Protein AF-A0A9N7U427-F1 (afdb_monomer_lite)

Organism: Pleuronectes platessa (NCBI:txid8262)

Sequence (94 aa):
MSGPDLQIFFCEVVDQDALVEALRSGTIRAAALDVTHPEPLPRDHPLLRLPNALITPHIGINTNNTARRIVEKMVENALAALKGLPVPNEVRPQ

Foldseek 3Di:
DDQDDEDEDDAVVDDVVVVLVCLVVCVDVAYEYADYPPPPDDPPDSLVVRPRYHYHRNCPQPDPVSVVVVVVLVVQQVVCVVVVHDRPDDDDDD

InterPro domains:
  IPR006140 D-isomer specific 2-hydroxyacid dehydrogenase, NAD-binding domain [PF02826] (12-60)
  IPR036291 NAD(P)-binding domain superfamily [SSF51735] (12-60)

Secondary structure (DSSP, 8-state):
--PPP-EEE-GGG--HHHHHHHHHTTSSS-EEES--SSSSPPTT-GGGG-TTEEE--S-TT--HHHHHHHHHHHHHHHHHHHTTPPPTT-----

Radius of gyration: 18.92 Å; chains: 1; bounding box: 42×32×58 Å

pLDDT: mean 85.12, std 14.54, range [37.09, 96.81]

Structure (mmCIF, N/CA/C/O backbone):
data_AF-A0A9N7U427-F1
#
_entry.id   AF-A0A9N7U427-F1
#
loop_
_atom_site.group_PDB
_atom_site.id
_atom_site.type_symbol
_atom_site.label_atom_id
_atom_site.label_alt_id
_atom_site.label_comp_id
_atom_site.label_asym_id
_atom_site.label_entity_id
_atom_site.label_seq_id
_atom_site.pdbx_PDB_ins_code
_atom_site.Cartn_x
_atom_site.Cartn_y
_atom_site.Cartn_z
_atom_site.occupancy
_atom_site.B_iso_or_equiv
_atom_site.auth_seq_id
_atom_site.auth_comp_id
_atom_site.auth_asym_id
_atom_site.auth_atom_id
_atom_site.pdbx_PDB_model_num
ATOM 1 N N . MET A 1 1 ? 4.820 -3.077 30.801 1.00 37.09 1 MET A N 1
ATOM 2 C CA . MET A 1 1 ? 3.860 -3.751 29.903 1.00 37.09 1 MET A CA 1
ATOM 3 C C . MET A 1 1 ? 3.983 -3.076 28.549 1.00 37.09 1 MET A C 1
ATOM 5 O O . MET A 1 1 ? 3.510 -1.962 28.388 1.00 37.09 1 MET A O 1
ATOM 9 N N . SER A 1 2 ? 4.786 -3.679 27.673 1.00 44.53 2 SER A N 1
ATOM 10 C CA . SER A 1 2 ? 5.135 -3.188 26.336 1.00 44.53 2 SER A CA 1
ATOM 11 C C . SER A 1 2 ? 3.953 -3.476 25.406 1.00 44.53 2 SER A C 1
ATOM 13 O O . SER A 1 2 ? 3.584 -4.634 25.242 1.00 44.53 2 SER A O 1
ATOM 15 N N . GLY A 1 3 ? 3.282 -2.430 24.920 1.00 39.59 3 GLY A N 1
ATOM 16 C CA . GLY A 1 3 ? 2.205 -2.547 23.932 1.00 39.59 3 GLY A CA 1
ATOM 17 C C . GLY A 1 3 ? 2.783 -2.418 22.522 1.00 39.59 3 GLY A C 1
ATOM 18 O O . GLY A 1 3 ? 3.757 -1.683 22.369 1.00 39.59 3 GLY A O 1
ATOM 19 N N . PRO A 1 4 ? 2.237 -3.109 21.506 1.00 49.44 4 PRO A N 1
ATOM 20 C CA . PRO A 1 4 ? 2.767 -3.011 20.158 1.00 49.44 4 PRO A CA 1
ATOM 21 C C . PRO A 1 4 ? 2.498 -1.613 19.596 1.00 49.44 4 PRO A C 1
ATOM 23 O O . PRO A 1 4 ? 1.364 -1.123 19.566 1.00 49.44 4 PRO A O 1
ATOM 26 N N . ASP A 1 5 ? 3.600 -0.990 19.200 1.00 55.38 5 ASP A N 1
ATOM 27 C CA . ASP A 1 5 ? 3.708 0.294 18.533 1.00 55.38 5 ASP A CA 1
ATOM 28 C C . ASP A 1 5 ? 2.942 0.296 17.203 1.00 55.38 5 ASP A C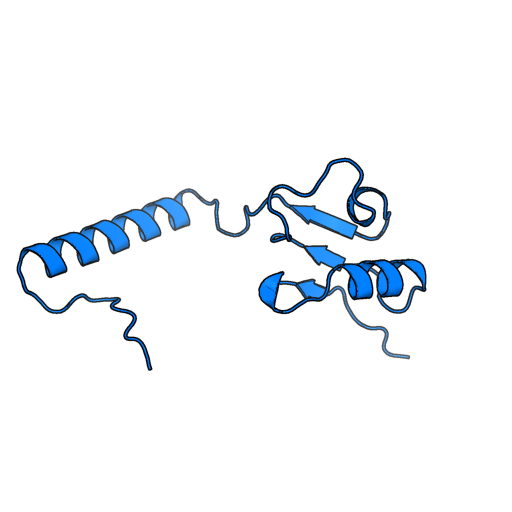 1
ATOM 30 O O . ASP A 1 5 ? 2.750 -0.742 16.570 1.00 55.38 5 ASP A O 1
ATOM 34 N N . LEU A 1 6 ? 2.484 1.478 16.795 1.00 46.88 6 LEU A N 1
ATOM 35 C CA . LEU A 1 6 ? 1.872 1.752 15.494 1.00 46.88 6 LEU A CA 1
ATOM 36 C C . LEU A 1 6 ? 2.627 1.033 14.358 1.00 46.88 6 LEU A C 1
ATOM 38 O O . LEU A 1 6 ? 3.810 1.294 14.149 1.00 46.88 6 LEU A O 1
ATOM 42 N N . GLN A 1 7 ? 1.945 0.161 13.613 1.00 55.69 7 GLN A N 1
ATOM 43 C CA . GLN A 1 7 ? 2.542 -0.576 12.495 1.00 55.69 7 GLN A CA 1
ATOM 44 C C . GLN A 1 7 ? 2.064 -0.004 11.155 1.00 55.69 7 GLN A C 1
ATOM 46 O O . GLN A 1 7 ? 0.868 0.206 10.932 1.00 55.69 7 GLN A O 1
ATOM 51 N N . ILE A 1 8 ? 3.038 0.285 10.287 1.00 52.03 8 ILE A N 1
ATOM 52 C CA . ILE A 1 8 ? 2.855 0.758 8.912 1.00 52.03 8 ILE A CA 1
ATOM 53 C C . ILE A 1 8 ? 3.065 -0.450 8.003 1.00 52.03 8 ILE A C 1
ATOM 55 O O . ILE A 1 8 ? 4.116 -1.088 8.075 1.00 52.03 8 ILE A O 1
ATOM 59 N N . PHE A 1 9 ? 2.080 -0.770 7.169 1.00 55.41 9 PHE A N 1
ATOM 60 C CA . PHE A 1 9 ? 2.078 -2.013 6.402 1.00 55.41 9 PHE A CA 1
ATOM 61 C C . PHE A 1 9 ? 2.086 -1.791 4.886 1.00 55.41 9 PHE A C 1
ATOM 63 O O . PHE A 1 9 ? 1.427 -0.889 4.369 1.00 55.41 9 PHE A O 1
ATOM 70 N N . PHE A 1 10 ? 2.800 -2.677 4.185 1.00 51.88 10 PHE A N 1
ATOM 71 C CA . PHE A 1 10 ? 2.706 -2.885 2.739 1.00 51.88 10 PHE A CA 1
ATOM 72 C C . PHE A 1 10 ? 1.702 -4.018 2.474 1.00 51.88 10 PHE A C 1
ATOM 74 O O . PHE A 1 10 ? 1.785 -5.064 3.110 1.00 51.88 10 PHE A O 1
ATOM 81 N N . CYS A 1 11 ? 0.739 -3.823 1.570 1.00 52.72 11 CYS A N 1
ATOM 82 C CA . CYS A 1 11 ? -0.439 -4.697 1.490 1.00 52.72 11 CYS A CA 1
ATOM 83 C C . CYS A 1 11 ? -0.147 -6.143 1.067 1.00 52.72 11 CYS A C 1
ATOM 85 O O . CYS A 1 11 ? -0.820 -7.048 1.540 1.00 52.72 11 CYS A O 1
ATOM 87 N N . GLU A 1 12 ? 0.846 -6.392 0.208 1.00 57.41 12 GLU A N 1
ATOM 88 C CA . GLU A 1 12 ? 1.080 -7.747 -0.327 1.00 57.41 12 GLU A CA 1
ATOM 89 C C . GLU A 1 12 ? 1.585 -8.741 0.737 1.00 57.41 12 GLU A C 1
ATOM 91 O O . GLU A 1 12 ? 1.537 -9.951 0.546 1.00 57.41 12 GLU A O 1
ATOM 96 N N . VAL A 1 13 ? 2.027 -8.234 1.891 1.00 71.12 13 VAL A N 1
ATOM 97 C CA . VAL A 1 13 ? 2.447 -9.050 3.037 1.00 71.12 13 VAL A CA 1
ATOM 98 C C . VAL A 1 13 ? 1.396 -9.110 4.151 1.00 71.12 13 VAL A C 1
ATOM 100 O O . VAL A 1 13 ? 1.654 -9.722 5.186 1.00 71.12 13 VAL A O 1
ATOM 103 N N . VAL A 1 14 ? 0.224 -8.483 3.974 1.00 79.19 14 VAL A N 1
ATOM 104 C CA . VAL A 1 14 ? -0.819 -8.384 5.006 1.00 79.19 14 VAL A CA 1
ATOM 105 C C . VAL A 1 14 ? -2.153 -8.930 4.517 1.00 79.19 14 VAL A C 1
ATOM 107 O O . VAL A 1 14 ? -2.733 -8.442 3.552 1.00 79.19 14 VAL A O 1
ATOM 110 N N . ASP A 1 15 ? -2.689 -9.888 5.268 1.00 87.81 15 ASP A N 1
ATOM 111 C CA . ASP A 1 15 ? -4.088 -10.296 5.175 1.00 87.81 15 ASP A CA 1
ATOM 112 C C . ASP A 1 15 ? -4.984 -9.179 5.747 1.00 87.81 15 ASP A C 1
ATOM 114 O O . ASP A 1 15 ? -4.970 -8.893 6.950 1.00 87.81 15 ASP A O 1
ATOM 118 N N . GLN A 1 16 ? -5.735 -8.503 4.871 1.00 87.38 16 GLN A N 1
ATOM 119 C CA . GLN A 1 16 ? -6.571 -7.363 5.253 1.00 87.38 16 GLN A CA 1
ATOM 120 C C . GLN A 1 16 ? -7.788 -7.759 6.093 1.00 87.38 16 GLN A C 1
ATOM 122 O O . GLN A 1 16 ? -8.220 -6.953 6.919 1.00 87.38 16 GLN A O 1
ATOM 127 N N . ASP A 1 17 ? -8.310 -8.976 5.941 1.00 90.25 17 ASP A N 1
ATOM 128 C CA . ASP A 1 17 ? -9.431 -9.458 6.748 1.00 90.25 17 ASP A CA 1
ATOM 129 C C . ASP A 1 17 ? -8.954 -9.758 8.172 1.00 90.25 17 ASP A C 1
ATOM 131 O O . ASP A 1 17 ? -9.559 -9.306 9.150 1.00 90.25 17 ASP A O 1
ATOM 135 N N . ALA A 1 18 ? -7.798 -10.417 8.304 1.00 91.56 18 ALA A N 1
ATOM 136 C CA . ALA A 1 18 ? -7.157 -10.625 9.600 1.00 91.56 18 ALA A CA 1
ATOM 137 C C . ALA A 1 18 ? -6.810 -9.293 10.288 1.00 91.56 18 ALA A C 1
ATOM 139 O O . ALA A 1 18 ? -6.966 -9.156 11.505 1.00 91.56 18 ALA A O 1
ATOM 140 N N . LEU A 1 19 ? -6.385 -8.285 9.519 1.00 90.94 19 LEU A N 1
ATOM 141 C CA . LEU A 1 19 ? -6.117 -6.946 10.038 1.00 90.94 19 LEU A CA 1
ATOM 142 C C . LEU A 1 19 ? -7.388 -6.258 10.554 1.00 90.94 19 LEU A C 1
ATOM 144 O O . LEU A 1 19 ? -7.357 -5.655 11.628 1.00 90.94 19 LEU A O 1
ATOM 148 N N . VAL A 1 20 ? -8.503 -6.346 9.821 1.00 93.12 20 VAL A N 1
ATOM 149 C CA . VAL A 1 20 ? -9.798 -5.803 10.265 1.00 93.12 20 VAL A CA 1
ATOM 150 C C . VAL A 1 20 ? -10.194 -6.406 11.607 1.00 93.12 20 VAL A C 1
ATOM 152 O O . VAL A 1 20 ? -10.560 -5.668 12.525 1.00 93.12 20 VAL A O 1
ATOM 155 N N . GLU A 1 21 ? -10.085 -7.725 11.747 1.00 94.00 21 GLU A N 1
ATOM 156 C CA . GLU A 1 21 ? -10.437 -8.408 12.990 1.00 94.00 21 GLU A CA 1
ATOM 157 C C . GLU A 1 21 ? -9.487 -8.046 14.134 1.00 94.00 21 GLU A C 1
ATOM 159 O O . GLU A 1 21 ? -9.952 -7.736 15.230 1.00 94.00 21 GLU A O 1
ATOM 164 N N . ALA A 1 22 ? -8.179 -7.960 13.882 1.00 92.38 22 ALA A N 1
ATOM 165 C CA . ALA A 1 22 ? -7.200 -7.546 14.886 1.00 92.38 22 ALA A CA 1
ATOM 166 C C . ALA A 1 22 ? -7.398 -6.096 15.368 1.00 92.38 22 ALA A C 1
ATOM 168 O O . ALA A 1 22 ? -7.152 -5.790 16.538 1.00 92.38 22 ALA A O 1
ATOM 169 N N . LEU A 1 23 ? -7.850 -5.197 14.488 1.00 93.06 23 LEU A N 1
ATOM 170 C CA . LEU A 1 23 ? -8.181 -3.814 14.840 1.00 93.06 23 LEU A CA 1
ATOM 171 C C . LEU A 1 23 ? -9.496 -3.71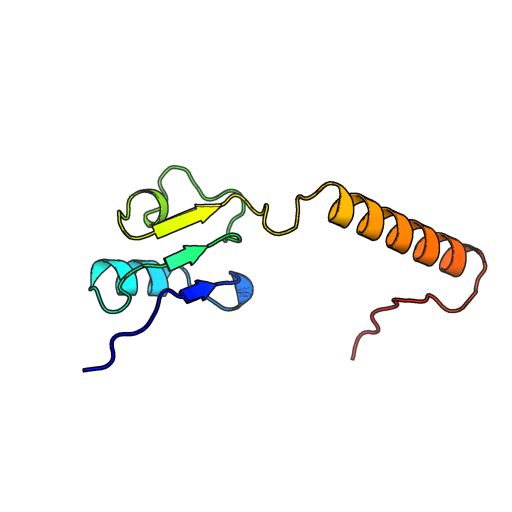6 15.620 1.00 93.06 23 LEU A C 1
ATOM 173 O O . LEU A 1 23 ? -9.608 -2.874 16.512 1.00 93.06 23 LEU A O 1
ATOM 177 N N . ARG A 1 24 ? -10.479 -4.569 15.305 1.00 93.44 24 ARG A N 1
ATOM 178 C CA . ARG A 1 24 ? -11.766 -4.648 16.016 1.00 93.44 24 ARG A CA 1
ATOM 179 C C . ARG A 1 24 ? -11.630 -5.256 17.406 1.00 93.44 24 ARG A C 1
ATOM 181 O O . ARG A 1 24 ? -12.215 -4.736 18.351 1.00 93.44 24 ARG A O 1
ATOM 188 N N . SER A 1 25 ? -10.866 -6.340 17.533 1.00 93.19 25 SER A N 1
ATOM 189 C CA . SER A 1 25 ? -10.608 -7.025 18.804 1.00 93.19 25 SER A CA 1
ATOM 190 C C . SER A 1 25 ? -9.684 -6.229 19.733 1.00 93.19 25 SER A C 1
ATOM 192 O O . SER A 1 25 ? -9.545 -6.573 20.906 1.00 93.19 25 SER A O 1
ATOM 194 N N . GLY A 1 26 ? -9.030 -5.183 19.215 1.00 89.62 26 GLY A N 1
ATOM 195 C CA . GLY A 1 26 ? -8.031 -4.401 19.937 1.00 89.62 26 GLY A CA 1
ATOM 196 C C . GLY A 1 26 ? -6.689 -5.118 20.101 1.00 89.62 26 GLY A C 1
ATOM 197 O O . GLY A 1 26 ? -5.841 -4.638 20.852 1.00 89.62 26 GLY A O 1
ATOM 198 N N . THR A 1 27 ? -6.470 -6.243 19.406 1.00 92.12 27 THR A N 1
ATOM 199 C CA . THR A 1 27 ? -5.162 -6.913 19.341 1.00 92.12 27 THR A CA 1
ATOM 200 C C . THR A 1 27 ? -4.106 -5.984 18.743 1.00 92.12 27 THR A C 1
ATOM 202 O O . THR A 1 27 ? -2.990 -5.903 19.255 1.00 92.12 27 THR A O 1
ATOM 205 N N . ILE A 1 28 ? -4.474 -5.241 17.696 1.00 88.88 28 ILE A N 1
ATOM 206 C CA . ILE A 1 28 ? -3.685 -4.137 17.151 1.00 88.88 28 ILE A CA 1
ATOM 207 C C . ILE A 1 28 ? -4.369 -2.836 17.552 1.00 88.88 28 ILE A C 1
ATOM 209 O O . ILE A 1 28 ? -5.556 -2.631 17.299 1.00 88.88 28 ILE A O 1
ATOM 213 N N . ARG A 1 29 ? -3.607 -1.929 18.169 1.00 89.81 29 ARG A N 1
ATOM 214 C CA . ARG A 1 29 ? -4.146 -0.645 18.626 1.00 89.81 29 ARG A CA 1
ATOM 215 C C . ARG A 1 29 ? -4.607 0.221 17.459 1.00 89.81 29 ARG A C 1
ATOM 217 O O . ARG A 1 29 ? -5.691 0.790 17.532 1.00 89.81 29 ARG A O 1
ATOM 224 N N . ALA A 1 30 ? -3.770 0.349 16.433 1.00 90.38 30 ALA A N 1
ATOM 225 C CA . ALA A 1 30 ? -4.043 1.111 15.222 1.00 90.38 30 ALA A CA 1
ATOM 226 C C . ALA A 1 30 ? -3.145 0.647 14.068 1.00 90.38 30 ALA A C 1
ATOM 228 O O . ALA A 1 30 ? -2.050 0.136 14.312 1.00 90.38 30 ALA A O 1
ATOM 229 N N . ALA A 1 31 ? -3.587 0.876 12.833 1.00 90.56 31 ALA A N 1
ATOM 230 C CA . ALA A 1 31 ? -2.820 0.581 11.625 1.00 90.56 31 ALA A CA 1
ATOM 231 C C . ALA A 1 31 ? -2.838 1.759 10.645 1.00 90.56 31 ALA A C 1
ATOM 233 O O . ALA A 1 31 ? -3.843 2.465 10.528 1.00 90.56 31 ALA A O 1
ATOM 234 N N . ALA A 1 32 ? -1.729 1.939 9.926 1.00 90.31 32 ALA A N 1
ATOM 235 C CA . ALA A 1 32 ? -1.632 2.867 8.805 1.00 90.31 32 ALA A CA 1
ATOM 236 C C . ALA A 1 32 ? -1.281 2.106 7.516 1.00 90.31 32 ALA A C 1
ATOM 238 O O . ALA A 1 32 ? -0.297 1.363 7.488 1.00 90.31 32 ALA A O 1
ATOM 239 N N . LEU A 1 33 ? -2.085 2.288 6.466 1.00 88.56 33 LEU A N 1
ATOM 240 C CA . LEU A 1 33 ? -1.929 1.619 5.173 1.00 88.56 33 LEU A CA 1
ATOM 241 C C . LEU A 1 33 ? -1.834 2.654 4.052 1.00 88.56 33 LEU A C 1
ATOM 243 O O . LEU A 1 33 ? -2.730 3.479 3.905 1.00 88.56 33 LEU A O 1
ATOM 247 N N . ASP A 1 34 ? -0.781 2.575 3.240 1.00 88.50 34 ASP A N 1
ATOM 248 C CA . ASP A 1 34 ? -0.683 3.341 1.985 1.00 88.50 34 ASP A CA 1
ATOM 249 C C . ASP A 1 34 ? -1.072 2.505 0.760 1.00 88.50 34 ASP A C 1
ATOM 251 O O . ASP A 1 34 ? -1.425 3.048 -0.276 1.00 88.50 34 ASP A O 1
ATOM 255 N N . VAL A 1 35 ? -1.042 1.179 0.884 1.00 86.44 35 VAL A N 1
ATOM 256 C CA . VAL A 1 35 ? -1.371 0.224 -0.181 1.00 86.44 35 VAL A CA 1
ATOM 257 C C . VAL A 1 35 ? -2.526 -0.641 0.315 1.00 86.44 35 VAL A C 1
ATOM 259 O O . VAL A 1 35 ? -2.566 -0.996 1.497 1.00 86.44 35 VAL A O 1
ATOM 262 N N . THR A 1 36 ? -3.460 -0.991 -0.564 1.00 87.94 36 THR A N 1
ATOM 263 C CA . THR A 1 36 ? -4.627 -1.834 -0.237 1.00 87.94 36 THR A CA 1
ATOM 264 C C . THR A 1 36 ? -4.907 -2.852 -1.340 1.00 87.94 36 THR A C 1
ATOM 266 O O . THR A 1 36 ? -4.353 -2.748 -2.425 1.00 87.94 36 THR A O 1
ATOM 269 N N . HIS A 1 37 ? -5.765 -3.844 -1.107 1.00 84.38 37 HIS A N 1
ATOM 270 C CA . HIS A 1 37 ? -6.231 -4.744 -2.155 1.00 84.38 37 HIS A CA 1
ATOM 271 C C . HIS A 1 37 ? -7.754 -4.956 -2.059 1.00 84.38 37 HIS A C 1
ATOM 273 O O . HIS A 1 37 ? -8.258 -5.390 -1.026 1.00 84.38 37 HIS A O 1
ATOM 279 N N . PRO A 1 38 ? -8.533 -4.669 -3.115 1.00 86.12 38 PRO A N 1
ATOM 280 C CA . PRO A 1 38 ? -8.139 -4.055 -4.386 1.00 86.12 38 PRO A CA 1
ATOM 281 C C . PRO A 1 38 ? -7.815 -2.552 -4.251 1.00 86.12 38 PRO A C 1
ATOM 283 O O . PRO A 1 38 ? -8.217 -1.909 -3.281 1.00 86.12 38 PRO A O 1
ATOM 286 N N . GLU A 1 39 ? -7.133 -1.981 -5.255 1.00 85.94 39 GLU A N 1
ATOM 287 C CA . GLU A 1 39 ? -6.901 -0.530 -5.367 1.00 85.94 39 GLU A CA 1
ATOM 288 C C . GLU A 1 39 ? -7.757 0.088 -6.489 1.00 85.94 39 GLU A C 1
ATOM 290 O O . GLU A 1 39 ? -7.644 -0.346 -7.639 1.00 85.94 39 GLU A O 1
ATOM 295 N N . PRO A 1 40 ? -8.583 1.118 -6.210 1.00 87.56 40 PRO A N 1
ATOM 296 C CA . PRO A 1 40 ? -8.877 1.693 -4.896 1.00 87.56 40 PRO A CA 1
ATOM 297 C C . PRO A 1 40 ? -9.816 0.805 -4.063 1.00 87.56 40 PRO A C 1
ATOM 299 O O . PRO A 1 40 ? -10.662 0.091 -4.602 1.00 87.56 40 PRO A O 1
ATOM 302 N N . LEU A 1 41 ? -9.711 0.916 -2.738 1.00 90.06 41 LEU A N 1
ATOM 303 C CA . LEU A 1 41 ? -10.535 0.155 -1.803 1.00 90.06 41 LEU A CA 1
ATOM 304 C C . LEU A 1 41 ? -12.044 0.451 -2.006 1.00 90.06 41 LEU A C 1
ATOM 306 O O . LEU A 1 41 ? -12.418 1.623 -2.164 1.00 90.06 41 LEU A O 1
ATOM 310 N N . PRO A 1 42 ? -12.937 -0.560 -1.972 1.00 92.94 42 PRO A N 1
ATOM 311 C CA . PRO A 1 42 ? -14.377 -0.350 -2.095 1.00 92.94 42 PRO A CA 1
ATOM 312 C C . PRO A 1 42 ? -14.917 0.599 -1.019 1.00 92.94 42 PRO A C 1
ATOM 314 O O . PRO A 1 42 ? -14.490 0.571 0.134 1.00 92.94 42 PRO A O 1
ATOM 317 N N . ARG A 1 43 ? -15.892 1.444 -1.376 1.00 91.94 43 ARG A N 1
ATOM 318 C CA . ARG A 1 43 ? -16.433 2.481 -0.469 1.00 91.94 43 ARG A CA 1
ATOM 319 C C . ARG A 1 43 ? -17.122 1.916 0.773 1.00 91.94 43 ARG A C 1
ATOM 321 O O . ARG A 1 43 ? -17.273 2.616 1.771 1.00 91.94 43 ARG A O 1
ATOM 328 N N . ASP A 1 44 ? -17.585 0.680 0.695 1.00 92.38 44 ASP A N 1
ATOM 329 C CA . ASP A 1 44 ? -18.240 -0.063 1.763 1.00 92.38 44 ASP A CA 1
ATOM 330 C C . ASP A 1 44 ? -17.270 -0.901 2.610 1.00 92.38 44 ASP A C 1
ATOM 332 O O . ASP A 1 44 ? -17.702 -1.502 3.597 1.00 92.38 44 ASP A O 1
ATOM 336 N N . HIS A 1 45 ? -15.970 -0.889 2.291 1.00 91.56 45 HIS A N 1
ATOM 337 C CA . HIS A 1 45 ? -14.975 -1.721 2.956 1.00 91.56 45 HIS A CA 1
ATOM 338 C C . HIS A 1 45 ? -14.830 -1.389 4.459 1.00 91.56 45 HIS A C 1
ATOM 340 O O . HIS A 1 45 ? -14.695 -0.212 4.820 1.00 91.56 45 HIS A O 1
ATOM 346 N N . PRO A 1 46 ? -14.780 -2.399 5.358 1.00 92.56 46 PRO A N 1
ATOM 347 C CA . PRO A 1 46 ? -14.723 -2.199 6.810 1.00 92.56 46 PRO A CA 1
ATOM 348 C C . PRO A 1 46 ? -13.586 -1.297 7.298 1.00 92.56 46 PRO A C 1
ATOM 350 O O . PRO A 1 46 ?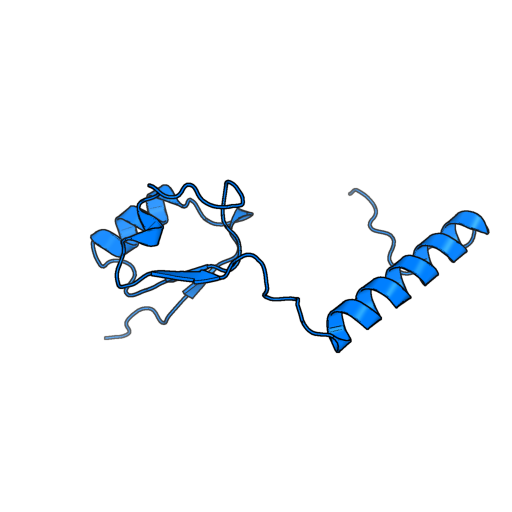 -13.809 -0.475 8.185 1.00 92.56 46 PRO A O 1
ATOM 353 N N . LEU A 1 47 ? -12.394 -1.414 6.701 1.00 90.69 47 LEU A N 1
ATOM 354 C CA . LEU A 1 47 ? -11.222 -0.597 7.049 1.00 90.69 47 LEU A CA 1
ATOM 355 C C . LEU A 1 47 ? -11.495 0.919 6.992 1.00 90.69 47 LEU A C 1
ATOM 357 O O . LEU A 1 47 ? -10.958 1.647 7.818 1.00 90.69 47 LEU A O 1
ATOM 361 N N . LEU A 1 48 ? -12.368 1.399 6.094 1.00 92.50 48 LEU A N 1
ATOM 362 C CA . LEU A 1 48 ? -12.706 2.830 5.982 1.00 92.50 48 LEU A CA 1
ATOM 363 C C . LEU A 1 48 ? -13.577 3.346 7.136 1.00 92.50 48 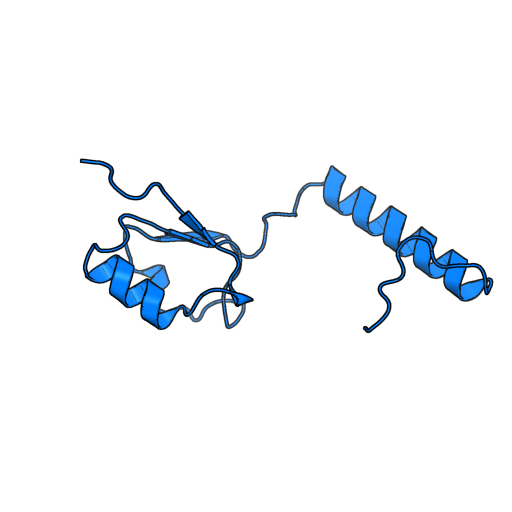LEU A C 1
ATOM 365 O O . LEU A 1 48 ? -13.770 4.552 7.268 1.00 92.50 48 LEU A O 1
ATOM 369 N N . ARG A 1 49 ? -14.152 2.447 7.941 1.00 93.44 49 ARG A N 1
ATOM 370 C CA . ARG A 1 49 ? -15.047 2.786 9.059 1.00 93.44 49 ARG A CA 1
ATOM 371 C C . ARG A 1 49 ? -14.380 2.636 10.424 1.00 93.44 49 ARG A C 1
ATOM 373 O O . ARG A 1 49 ? -14.971 3.039 11.423 1.00 93.44 49 ARG A O 1
ATOM 380 N N . LEU A 1 50 ? -13.194 2.031 10.488 1.00 93.94 50 LEU A N 1
ATOM 381 C CA . LEU A 1 50 ? -12.497 1.794 11.748 1.00 93.94 50 LEU A CA 1
ATOM 382 C C . LEU A 1 50 ? -11.827 3.089 12.240 1.00 93.94 50 LEU A C 1
ATOM 384 O O . LEU A 1 50 ? -11.037 3.678 11.506 1.00 93.94 50 LEU A O 1
ATOM 388 N N . PRO A 1 51 ? -12.081 3.531 13.488 1.00 92.88 51 PRO A N 1
ATOM 389 C CA . PRO A 1 51 ? -11.512 4.774 14.020 1.00 92.88 51 PRO A CA 1
ATOM 390 C C . PRO A 1 51 ? -9.999 4.684 14.268 1.00 92.88 51 PRO A C 1
ATOM 392 O O . PRO A 1 51 ? -9.338 5.697 14.479 1.00 92.88 51 PRO A O 1
ATOM 395 N N . ASN A 1 52 ? -9.455 3.469 14.269 1.00 92.62 52 ASN A N 1
ATOM 396 C CA . ASN A 1 52 ? -8.049 3.153 14.471 1.00 92.62 52 ASN A CA 1
ATOM 397 C C . ASN A 1 52 ? -7.338 2.703 13.180 1.00 92.62 52 ASN A C 1
ATOM 399 O O . ASN A 1 52 ? -6.280 2.079 13.251 1.00 92.62 52 ASN A O 1
ATOM 403 N N . ALA A 1 53 ? -7.892 3.033 12.011 1.00 92.75 53 ALA A N 1
ATOM 404 C CA . ALA A 1 53 ? -7.251 2.831 10.716 1.00 92.75 53 ALA A CA 1
ATOM 405 C C . ALA A 1 53 ? -6.997 4.179 10.020 1.00 92.75 53 ALA A C 1
ATOM 407 O O . ALA A 1 53 ? -7.904 4.997 9.880 1.00 92.75 53 ALA A O 1
ATOM 408 N N . LEU A 1 54 ? -5.762 4.404 9.565 1.00 92.19 54 LEU A N 1
ATOM 409 C CA . LEU A 1 54 ? -5.386 5.527 8.704 1.00 92.19 54 LEU A CA 1
ATOM 410 C C . LEU A 1 54 ? -5.027 4.987 7.321 1.00 92.19 54 LEU A C 1
ATOM 412 O O . LEU A 1 54 ? -4.153 4.134 7.207 1.00 92.19 54 LEU A O 1
ATOM 416 N N . ILE A 1 55 ? -5.688 5.475 6.273 1.00 90.38 55 ILE A N 1
ATOM 417 C CA . ILE A 1 55 ? -5.486 4.974 4.909 1.00 90.38 55 ILE A CA 1
ATOM 418 C C . ILE A 1 55 ? -5.104 6.131 3.993 1.00 90.38 55 ILE A C 1
ATOM 420 O O . ILE A 1 55 ? -5.814 7.137 3.935 1.00 90.38 55 ILE A O 1
ATOM 424 N N . THR A 1 56 ? -3.997 5.981 3.271 1.00 90.31 56 THR A N 1
ATOM 425 C CA . THR A 1 56 ? -3.553 6.899 2.217 1.00 90.31 56 THR A CA 1
ATOM 426 C C . THR A 1 56 ? -3.621 6.203 0.851 1.00 90.31 56 THR A C 1
ATOM 428 O O . THR A 1 56 ? -3.431 4.994 0.777 1.00 90.31 56 THR A O 1
ATOM 431 N N . PRO A 1 57 ? -3.964 6.916 -0.240 1.00 89.06 57 PRO A N 1
ATOM 432 C CA . PRO A 1 57 ? -4.244 6.289 -1.533 1.00 89.06 57 PRO A CA 1
ATOM 433 C C . PRO A 1 57 ? -2.974 6.086 -2.378 1.00 89.06 57 PRO A C 1
ATOM 435 O O . PRO A 1 57 ? -2.837 6.711 -3.427 1.00 89.06 57 PRO A O 1
ATOM 438 N N . HIS A 1 58 ? -2.048 5.238 -1.929 1.00 88.38 58 HIS A N 1
ATOM 439 C CA . HIS A 1 58 ? -0.811 4.891 -2.644 1.00 88.38 58 HIS A CA 1
ATOM 440 C C . HIS A 1 58 ? 0.027 6.122 -3.029 1.00 88.38 58 HIS A C 1
ATOM 442 O O . HIS A 1 58 ? 0.444 6.311 -4.174 1.00 88.38 58 HIS A O 1
ATOM 448 N N . ILE A 1 59 ? 0.263 7.006 -2.058 1.00 87.75 59 ILE A N 1
ATOM 449 C CA . ILE A 1 59 ? 0.966 8.282 -2.261 1.00 87.75 59 ILE A CA 1
ATOM 450 C C . ILE A 1 59 ? 2.316 8.354 -1.547 1.00 87.75 59 ILE A C 1
ATOM 452 O O . ILE A 1 59 ? 2.957 9.407 -1.580 1.00 87.75 59 ILE A O 1
ATOM 456 N N . GLY A 1 60 ? 2.802 7.259 -0.959 1.00 83.50 60 GLY A N 1
ATOM 457 C CA . GLY A 1 60 ? 4.062 7.217 -0.214 1.00 83.50 60 GLY A CA 1
ATOM 458 C C . GLY A 1 60 ? 5.291 7.650 -1.021 1.00 83.50 60 GLY A C 1
ATOM 459 O O . GLY A 1 60 ? 6.272 8.126 -0.452 1.00 83.50 60 GLY A O 1
ATOM 460 N N . ILE A 1 61 ? 5.230 7.560 -2.355 1.00 81.75 61 ILE A N 1
ATOM 461 C CA . ILE A 1 61 ? 6.307 7.985 -3.265 1.00 81.75 61 ILE A CA 1
ATOM 462 C C . ILE A 1 61 ? 6.047 9.327 -3.970 1.00 81.75 61 ILE A C 1
ATOM 464 O O . ILE A 1 61 ? 6.894 9.783 -4.741 1.00 81.75 61 ILE A O 1
ATOM 468 N N . ASN A 1 62 ? 4.908 9.980 -3.727 1.00 82.50 62 ASN A N 1
ATOM 469 C CA . ASN A 1 62 ? 4.410 11.080 -4.556 1.00 82.50 62 ASN A CA 1
ATOM 470 C C . ASN A 1 62 ? 5.013 12.455 -4.195 1.00 82.50 62 ASN A C 1
ATOM 472 O O . ASN A 1 62 ? 4.301 13.416 -3.907 1.00 82.50 62 ASN A O 1
ATOM 476 N N . THR A 1 63 ? 6.345 12.565 -4.197 1.00 89.12 63 THR A N 1
ATOM 477 C CA . THR A 1 63 ? 7.045 13.859 -4.096 1.00 89.12 63 THR A CA 1
ATOM 478 C C . THR A 1 63 ? 7.624 14.269 -5.448 1.00 89.12 63 THR A C 1
ATOM 480 O O . THR A 1 63 ? 8.080 13.417 -6.212 1.00 89.12 63 THR A O 1
ATOM 483 N N . ASN A 1 64 ? 7.691 15.577 -5.730 1.00 90.88 64 ASN A N 1
ATOM 484 C CA . ASN A 1 64 ? 8.253 16.097 -6.989 1.00 90.88 64 ASN A CA 1
ATOM 485 C C . ASN A 1 64 ? 9.685 15.600 -7.248 1.00 90.88 64 ASN A C 1
ATOM 487 O O . ASN A 1 64 ? 10.042 15.266 -8.376 1.00 90.88 64 ASN A O 1
ATOM 491 N N . ASN A 1 65 ? 10.507 15.530 -6.197 1.00 92.94 65 ASN A N 1
ATOM 492 C CA . ASN A 1 65 ? 11.882 15.049 -6.302 1.00 92.94 65 ASN A CA 1
ATOM 493 C C . ASN A 1 65 ? 11.932 13.546 -6.620 1.00 92.94 65 ASN A C 1
ATOM 495 O O . ASN A 1 65 ? 12.680 13.120 -7.497 1.00 92.94 65 ASN A O 1
ATOM 499 N N . THR A 1 66 ? 11.116 12.738 -5.937 1.00 89.44 66 THR A N 1
ATOM 500 C CA . THR A 1 66 ? 11.040 11.293 -6.193 1.00 89.44 66 THR A CA 1
ATOM 501 C C . THR A 1 66 ? 10.532 11.012 -7.605 1.00 89.44 66 THR A C 1
ATOM 503 O O . THR A 1 66 ? 11.167 10.246 -8.326 1.00 89.44 66 THR A O 1
ATOM 506 N N . ALA A 1 67 ? 9.461 11.683 -8.035 1.00 89.38 67 ALA A N 1
ATOM 507 C CA . ALA A 1 67 ? 8.909 11.546 -9.381 1.00 89.38 67 ALA A CA 1
ATOM 508 C C . ALA A 1 67 ? 9.957 11.867 -10.456 1.00 89.38 67 ALA A C 1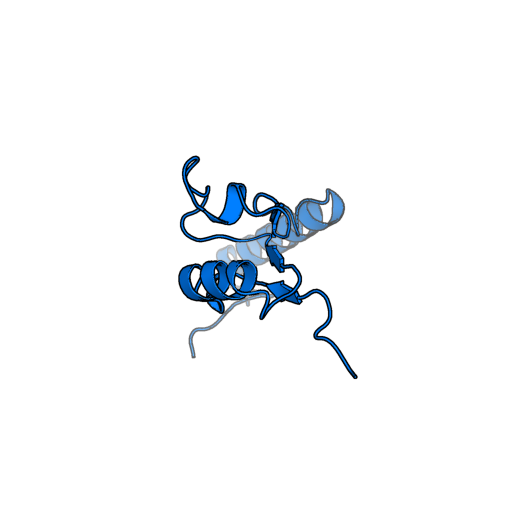
ATOM 510 O O . ALA A 1 67 ? 10.164 11.078 -11.377 1.00 89.38 67 ALA A O 1
ATOM 511 N N . ARG A 1 68 ? 10.692 12.975 -10.294 1.00 93.69 68 ARG A N 1
ATOM 512 C CA . ARG A 1 68 ? 11.784 13.347 -11.198 1.00 93.69 68 ARG A CA 1
ATOM 513 C C . ARG A 1 68 ? 12.845 12.248 -11.298 1.00 93.69 68 ARG A C 1
ATOM 515 O O . ARG A 1 68 ? 13.185 11.831 -12.400 1.00 93.69 68 ARG A O 1
ATOM 522 N N . ARG A 1 69 ? 13.332 11.750 -10.159 1.00 93.06 69 ARG A N 1
ATOM 523 C CA . ARG A 1 69 ? 14.378 10.714 -10.113 1.00 93.06 69 ARG A CA 1
ATOM 524 C C . ARG A 1 69 ? 13.919 9.387 -10.718 1.00 93.06 69 ARG A C 1
ATOM 526 O O . ARG A 1 69 ? 14.724 8.693 -11.332 1.00 93.06 69 ARG A O 1
ATOM 533 N N . ILE A 1 70 ? 12.647 9.022 -10.541 1.00 92.62 70 ILE A N 1
ATOM 534 C CA . ILE A 1 70 ? 12.059 7.832 -11.172 1.00 92.62 70 ILE A CA 1
ATOM 535 C C . ILE A 1 70 ? 12.090 7.987 -12.694 1.00 92.62 70 ILE A C 1
ATOM 537 O O . ILE A 1 70 ? 12.579 7.093 -13.381 1.00 92.62 70 ILE A O 1
ATOM 541 N N . VAL A 1 71 ? 11.634 9.131 -13.211 1.00 94.06 71 VAL A N 1
ATOM 542 C CA . VAL A 1 71 ? 11.620 9.402 -14.656 1.00 94.06 71 VAL A CA 1
ATOM 543 C C . VAL A 1 71 ? 13.036 9.415 -15.235 1.00 94.06 71 VAL A C 1
ATOM 545 O O . VAL A 1 71 ? 13.269 8.784 -16.261 1.00 94.06 71 VAL A O 1
ATOM 548 N N . GLU A 1 72 ? 13.994 10.066 -14.570 1.00 95.75 72 GLU A N 1
ATOM 549 C CA . GLU A 1 72 ? 15.404 10.084 -14.994 1.00 95.75 72 GLU A CA 1
ATOM 550 C C . GLU A 1 72 ? 15.957 8.654 -15.137 1.00 95.75 72 GLU A C 1
ATOM 552 O O . GLU A 1 72 ? 16.445 8.283 -16.206 1.00 95.75 72 GLU A O 1
ATOM 557 N N . LYS A 1 73 ? 15.765 7.804 -14.121 1.00 94.69 73 LYS A N 1
ATOM 558 C CA . LYS A 1 73 ? 16.188 6.394 -14.162 1.00 94.69 73 LYS A CA 1
ATOM 559 C C . LYS A 1 73 ? 15.471 5.574 -15.235 1.00 94.69 73 LYS A C 1
ATOM 561 O O . LYS A 1 73 ? 16.088 4.718 -15.869 1.00 94.69 73 LYS A O 1
ATOM 566 N N . MET A 1 74 ? 14.173 5.806 -15.440 1.00 94.19 74 MET A N 1
ATOM 567 C CA . MET A 1 74 ? 13.409 5.136 -16.497 1.00 94.19 74 MET A CA 1
ATOM 568 C C . MET A 1 74 ? 13.975 5.468 -17.880 1.00 94.19 74 MET A C 1
ATOM 570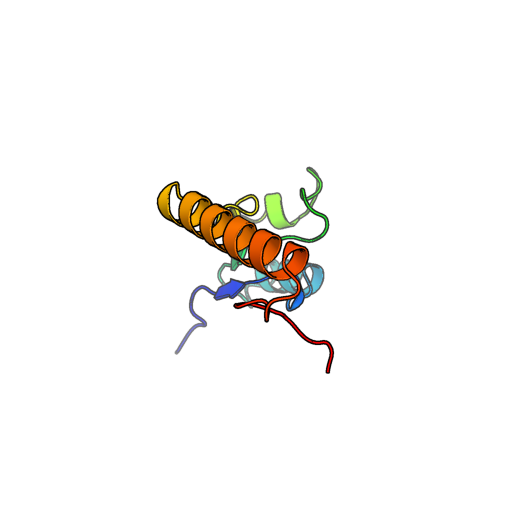 O O . MET A 1 74 ? 14.171 4.564 -18.692 1.00 94.19 74 MET A O 1
ATOM 574 N N . VAL A 1 75 ? 14.287 6.742 -18.131 1.00 96.06 75 VAL A N 1
ATOM 575 C CA . VAL A 1 75 ? 14.882 7.195 -19.396 1.00 96.06 75 VAL A CA 1
ATOM 576 C C . VAL A 1 75 ? 16.274 6.596 -19.596 1.00 96.06 75 VAL A C 1
ATOM 578 O O . VAL A 1 75 ? 16.564 6.089 -20.679 1.00 96.06 75 VAL A O 1
ATOM 581 N N . GLU A 1 76 ? 17.122 6.593 -18.567 1.00 95.94 76 GLU A N 1
ATOM 582 C CA . GLU A 1 76 ? 18.458 5.982 -18.625 1.00 95.94 76 GLU A CA 1
ATOM 583 C C . GLU A 1 76 ? 18.398 4.491 -18.984 1.00 95.94 76 GLU A C 1
ATOM 585 O O . GLU A 1 76 ? 19.093 4.045 -19.902 1.00 95.94 76 GLU A O 1
ATOM 590 N N . ASN A 1 77 ? 17.524 3.729 -18.316 1.00 94.69 77 ASN A N 1
ATOM 591 C CA . ASN A 1 77 ? 17.327 2.308 -18.601 1.00 94.69 77 ASN A CA 1
ATOM 592 C C . ASN A 1 77 ? 16.820 2.082 -20.036 1.00 94.69 77 ASN A C 1
ATOM 594 O O . ASN A 1 77 ? 17.335 1.209 -20.736 1.00 94.69 77 ASN A O 1
ATOM 598 N N . ALA A 1 78 ? 15.845 2.876 -20.493 1.00 94.75 78 ALA A N 1
ATOM 599 C CA . ALA A 1 78 ? 15.292 2.763 -21.842 1.00 94.75 78 ALA A CA 1
ATOM 600 C C . ALA A 1 78 ? 16.346 3.057 -22.923 1.00 94.75 78 ALA A C 1
ATOM 602 O O . ALA A 1 78 ? 16.457 2.321 -23.904 1.00 94.75 78 ALA A O 1
ATOM 603 N N . LEU A 1 79 ? 17.166 4.096 -22.735 1.00 96.81 79 LEU A N 1
ATOM 604 C CA . LEU A 1 79 ? 18.244 4.437 -23.665 1.00 96.81 79 LEU A CA 1
ATOM 605 C C . LEU A 1 79 ? 19.339 3.367 -23.708 1.00 96.81 79 LEU A C 1
ATOM 607 O O . LEU A 1 79 ? 19.863 3.093 -24.788 1.00 96.81 79 LEU A O 1
ATOM 611 N N . ALA A 1 80 ? 19.691 2.771 -22.566 1.00 95.00 80 ALA A N 1
ATOM 612 C CA . ALA A 1 80 ? 20.650 1.670 -22.517 1.00 95.00 80 ALA A CA 1
ATOM 613 C C . ALA A 1 80 ? 20.123 0.447 -23.282 1.00 95.00 80 ALA A C 1
ATOM 615 O O . ALA A 1 80 ? 20.822 -0.069 -24.154 1.00 95.00 80 ALA A O 1
ATOM 616 N N . ALA A 1 81 ? 18.862 0.069 -23.043 1.00 93.94 81 ALA A N 1
ATOM 617 C CA . ALA A 1 81 ? 18.210 -1.043 -23.730 1.00 93.94 81 ALA A CA 1
ATOM 618 C C . ALA A 1 81 ? 18.163 -0.838 -25.255 1.00 93.94 81 ALA A C 1
ATOM 620 O O . ALA A 1 81 ? 18.552 -1.728 -26.010 1.00 93.94 81 ALA A O 1
ATOM 621 N N . LEU A 1 82 ? 17.769 0.354 -25.723 1.00 96.38 82 LEU A N 1
ATOM 622 C CA . LEU A 1 82 ? 17.704 0.674 -27.157 1.00 96.38 82 LEU A CA 1
ATOM 623 C C . LEU A 1 82 ? 19.074 0.655 -27.850 1.00 96.38 82 LEU A C 1
ATOM 625 O O . LEU A 1 82 ? 19.154 0.387 -29.046 1.00 96.38 82 LEU A O 1
ATOM 629 N N . LYS A 1 83 ? 20.153 0.941 -27.116 1.00 96.31 83 LYS A N 1
ATOM 630 C CA . LYS A 1 83 ? 21.531 0.919 -27.631 1.00 96.31 83 LYS A CA 1
ATOM 631 C C . LYS A 1 83 ? 22.197 -0.456 -27.518 1.00 96.31 83 LYS A C 1
ATOM 633 O O . LYS A 1 83 ? 23.361 -0.580 -27.888 1.00 96.31 83 LYS A O 1
ATOM 638 N N . GLY A 1 84 ? 21.504 -1.461 -26.978 1.00 93.44 84 GLY A N 1
ATOM 639 C CA . GLY A 1 84 ? 22.095 -2.767 -26.674 1.00 93.44 84 GLY A CA 1
ATOM 640 C C . GLY A 1 84 ? 23.191 -2.704 -25.603 1.00 93.44 84 GLY A C 1
ATOM 641 O O . GLY A 1 84 ? 24.061 -3.571 -25.560 1.00 93.44 84 GLY A O 1
ATOM 642 N N . LEU A 1 85 ? 23.183 -1.662 -24.767 1.00 94.12 85 LEU A N 1
ATOM 643 C CA . LEU A 1 85 ? 24.108 -1.507 -23.649 1.00 94.12 85 LEU A CA 1
ATOM 644 C C . LEU A 1 85 ? 23.541 -2.191 -22.394 1.00 94.12 85 LEU A C 1
ATOM 646 O O . LEU A 1 85 ? 22.324 -2.347 -22.279 1.00 94.12 85 LEU A O 1
ATOM 650 N N . PRO A 1 86 ? 24.394 -2.558 -21.420 1.00 92.88 86 PRO A N 1
ATOM 651 C CA . PRO A 1 86 ? 23.931 -3.050 -20.126 1.00 92.88 86 PRO A CA 1
ATOM 652 C C . PRO A 1 86 ? 22.955 -2.066 -19.465 1.00 92.88 86 PRO A C 1
ATOM 654 O O . PRO A 1 86 ? 23.260 -0.879 -19.336 1.00 92.88 86 PRO A O 1
ATOM 657 N N . VAL A 1 87 ? 21.785 -2.557 -19.046 1.00 93.81 87 VAL A N 1
ATOM 658 C CA . VAL A 1 87 ? 20.746 -1.738 -18.407 1.00 93.81 87 VAL A CA 1
ATOM 659 C C . VAL A 1 87 ? 21.116 -1.508 -16.932 1.00 93.81 87 VAL A C 1
ATOM 661 O O . VAL A 1 87 ? 21.224 -2.481 -16.185 1.00 93.81 87 VAL A O 1
ATOM 664 N N . PRO A 1 88 ? 21.299 -0.252 -16.474 1.00 87.69 88 PRO A N 1
ATOM 665 C CA . PRO A 1 88 ? 21.853 0.032 -15.145 1.00 87.69 88 PRO A CA 1
ATOM 666 C C . PRO A 1 88 ? 21.049 -0.510 -13.955 1.00 87.69 88 PRO A C 1
ATOM 668 O O . PRO A 1 88 ? 21.638 -0.837 -12.929 1.00 87.69 88 PRO A O 1
ATOM 671 N N . ASN A 1 89 ? 19.718 -0.595 -14.070 1.00 88.94 89 ASN A N 1
ATOM 672 C CA . ASN A 1 89 ? 18.831 -1.089 -13.006 1.00 88.94 89 ASN A CA 1
ATOM 673 C C . ASN A 1 89 ? 17.992 -2.289 -13.480 1.00 88.94 89 ASN A C 1
ATOM 675 O O . ASN A 1 89 ? 16.789 -2.355 -13.225 1.00 88.94 89 ASN A O 1
ATOM 679 N N . GLU A 1 90 ? 18.600 -3.201 -14.238 1.00 91.00 90 GLU A N 1
ATOM 680 C CA . GLU A 1 90 ? 17.928 -4.409 -14.715 1.00 91.00 90 GLU A CA 1
ATOM 681 C C . GLU A 1 90 ? 17.559 -5.338 -13.551 1.00 91.00 90 GLU A C 1
ATOM 683 O O . GLU A 1 90 ? 18.422 -5.765 -12.783 1.00 91.00 90 GLU A O 1
ATOM 688 N N . VAL A 1 91 ? 16.279 -5.692 -13.448 1.00 89.50 91 VAL A N 1
ATOM 689 C CA . VAL A 1 91 ? 15.824 -6.750 -12.544 1.00 89.50 91 VAL A CA 1
ATOM 690 C C . VAL A 1 91 ? 15.788 -8.043 -13.341 1.00 89.50 91 VAL A C 1
ATOM 692 O O . VAL A 1 91 ? 14.982 -8.194 -14.257 1.00 89.50 91 VAL A O 1
ATOM 695 N N . ARG A 1 92 ? 16.686 -8.968 -13.006 1.00 88.38 92 ARG A N 1
ATOM 696 C CA . ARG A 1 92 ? 16.732 -10.294 -13.623 1.00 88.38 92 ARG A CA 1
ATOM 697 C C . ARG A 1 92 ? 15.843 -11.249 -12.826 1.00 88.38 92 ARG A C 1
ATOM 699 O O . ARG A 1 92 ? 15.919 -11.224 -11.595 1.00 88.38 92 ARG A O 1
ATOM 706 N N . PRO A 1 93 ? 15.015 -12.073 -13.486 1.00 81.81 93 PRO A N 1
ATOM 707 C CA . PRO A 1 93 ? 14.352 -13.171 -12.797 1.00 81.81 93 PRO A CA 1
ATOM 708 C C . PRO A 1 93 ? 15.413 -14.099 -12.187 1.00 81.81 93 PRO A C 1
ATOM 710 O O . PRO A 1 93 ? 16.488 -14.273 -12.770 1.00 81.81 93 PRO A O 1
ATOM 713 N N . GLN A 1 94 ? 15.119 -14.623 -10.995 1.00 61.00 94 GLN A N 1
ATOM 714 C CA . GLN A 1 94 ? 15.927 -15.661 -10.349 1.00 61.00 94 GLN A CA 1
ATOM 715 C C . GLN A 1 94 ? 15.694 -17.016 -11.014 1.00 61.00 94 GLN A C 1
ATOM 717 O O . GLN A 1 94 ? 14.542 -17.264 -11.441 1.00 61.00 94 GLN A O 1
#